Protein AF-A0A4Y2E3M6-F1 (afdb_monomer)

Foldseek 3Di:
DVVVVVVVVVLVVVVVVLVVVVVVPPPDDDDDPPPRPPDPVSVVVVCVVVVVVVLVPDDPVVSVVVVVVCQVVVQVVVCVVVVPPPDHDDDDPDPLVVVLVVVVVVCVVVQVCCVPPNQVSCVVPPDEAEDEDPVPPCPVVSVVVSCVVSVHPRYHYDYD

Nearest PDB structures (foldseek):
  2ayi-assembly1_A  TM=4.200E-01  e=7.536E+00  Thermus thermophilus
  6jtz-assembly1_A  TM=2.695E-01  e=3.245E+00  Homo sapiens
  6kpd-assembly1_C-2  TM=2.561E-01  e=7.063E+00  Arabidopsis thaliana

Organism: Araneus ventricosus (NCBI:txid182803)

Radius of gyration: 24.16 Å; Cα contacts (8 Å, |Δi|>4): 73; chains: 1; bounding box: 69×32×56 Å

Secondary structure (DSSP, 8-state):
-HHHHHHHHHHHHHHHHHHHTTTTTTS--SS-------SHHHHHHHHHHHHHHHHTTS-HHHHHHHHHHHHHHHHHHHHHHHT-TT------SSHHHHHHHHHHHHHHHH-TTHHHHGGGGGTTS--EEEE--TT-TTHHHHHHHHHHHTT-S--EEEE-

Sequence (160 aa):
GKAFTEIKETLLGLIAKSEAEEEEEMIISYTKPDRRIHSEVQKAALLSHTFAAYISTLDKNLVCRIAMQIVSDTSLWLSKIFRFFDSLAYFSKDSKEGLIRVIRMVLHMRYLRYSGTGYEALFTRPPVIYYCDPDAHNVGKYLSYLCSQINDHILNVQFL

InterPro domains:
  IPR050477 Group II Amino Acid Decarboxylases [PTHR42735] (35-147)

Solvent-accessible surface area (backbone atoms only — not comparable to full-atom values): 9826 Å² total; per-residue (Å²): 106,77,69,57,55,51,52,50,53,52,52,50,50,55,52,51,49,61,60,60,52,67,78,69,70,86,77,76,91,82,90,68,82,85,79,73,74,86,40,72,67,52,50,51,49,53,50,50,53,54,48,51,57,54,57,71,74,52,57,67,69,60,53,50,52,51,51,51,50,51,52,51,53,51,26,52,50,49,22,61,76,72,66,39,76,96,57,81,72,81,91,62,95,48,74,66,57,53,52,53,51,52,52,52,51,50,45,51,71,73,30,78,50,29,86,78,57,40,74,66,52,33,71,89,60,59,58,74,45,79,55,74,62,95,77,66,79,55,56,70,60,50,48,54,48,50,34,59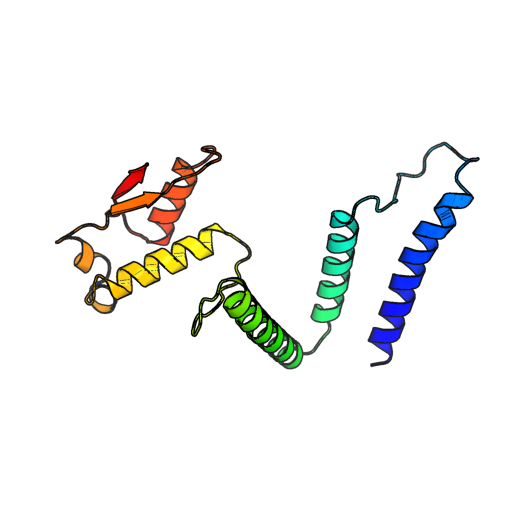,73,64,72,37,96,65,65,48,72,44,81,111

pLDDT: mean 77.6, std 14.51, range [47.25, 95.69]

Structure (mmCIF, N/CA/C/O backbone):
data_AF-A0A4Y2E3M6-F1
#
_entry.id   AF-A0A4Y2E3M6-F1
#
loop_
_atom_site.group_PDB
_atom_site.id
_atom_site.type_symbol
_atom_site.label_atom_id
_atom_site.label_alt_id
_atom_site.label_comp_id
_atom_site.label_asym_id
_atom_site.label_entity_id
_atom_site.label_seq_id
_atom_site.pdbx_PDB_ins_code
_atom_site.Cartn_x
_atom_site.Cartn_y
_atom_site.Cartn_z
_atom_site.occupancy
_atom_site.B_iso_or_equiv
_atom_site.auth_seq_id
_atom_site.auth_comp_id
_atom_site.auth_asym_id
_atom_site.auth_atom_id
_atom_site.pdbx_PDB_model_num
ATOM 1 N N . GLY A 1 1 ? 10.258 -4.936 -30.652 1.00 56.38 1 GLY A N 1
ATOM 2 C CA . GLY A 1 1 ? 10.568 -3.852 -31.610 1.00 56.38 1 GLY A CA 1
ATOM 3 C C . GLY A 1 1 ? 12.071 -3.729 -31.747 1.00 56.38 1 GLY A C 1
ATOM 4 O O . GLY A 1 1 ? 12.747 -4.001 -30.764 1.00 56.38 1 GLY A O 1
ATOM 5 N N . LYS A 1 2 ? 12.584 -3.349 -32.926 1.00 62.19 2 LYS A N 1
ATOM 6 C CA . LYS A 1 2 ? 14.030 -3.344 -33.242 1.00 62.19 2 LYS A CA 1
ATOM 7 C C . LYS A 1 2 ? 14.906 -2.638 -32.186 1.00 62.19 2 LYS A C 1
ATOM 9 O O . LYS A 1 2 ? 15.950 -3.165 -31.831 1.00 62.19 2 LYS A O 1
ATOM 14 N N . ALA A 1 3 ? 14.417 -1.546 -31.594 1.00 62.00 3 ALA A N 1
ATOM 15 C CA . ALA A 1 3 ? 15.115 -0.822 -30.526 1.00 62.00 3 ALA A CA 1
ATOM 16 C C . ALA A 1 3 ? 15.291 -1.632 -29.223 1.00 62.00 3 ALA A C 1
ATOM 18 O O . ALA A 1 3 ? 16.319 -1.534 -28.567 1.00 62.00 3 ALA A O 1
ATOM 19 N N . PHE A 1 4 ? 14.313 -2.464 -28.844 1.00 60.59 4 PHE A N 1
ATOM 20 C CA . PHE A 1 4 ? 14.410 -3.286 -27.630 1.00 60.59 4 PHE A CA 1
ATOM 21 C C . PHE A 1 4 ? 15.442 -4.406 -27.788 1.00 60.59 4 PHE A C 1
ATOM 23 O O . PHE A 1 4 ? 16.193 -4.692 -26.864 1.00 60.59 4 PHE A O 1
ATOM 30 N N . THR A 1 5 ? 15.496 -5.022 -28.971 1.00 68.56 5 THR A N 1
ATOM 31 C CA . THR A 1 5 ? 16.521 -6.021 -29.296 1.00 68.56 5 THR A CA 1
ATOM 32 C C . THR A 1 5 ? 17.911 -5.399 -29.298 1.00 68.56 5 THR A C 1
ATOM 34 O O . THR A 1 5 ? 18.818 -5.969 -28.718 1.00 68.56 5 THR A O 1
ATOM 37 N N . GLU A 1 6 ? 18.068 -4.197 -29.843 1.00 70.38 6 GLU A N 1
ATOM 38 C CA . GLU A 1 6 ? 19.355 -3.498 -29.894 1.00 70.38 6 GLU A CA 1
ATOM 39 C C . GLU A 1 6 ? 19.856 -3.100 -28.495 1.00 70.38 6 GLU A C 1
ATOM 41 O O . GLU A 1 6 ? 21.011 -3.342 -28.153 1.00 70.38 6 GLU A O 1
ATOM 46 N N . ILE A 1 7 ? 18.967 -2.601 -27.630 1.00 73.50 7 ILE A N 1
ATOM 47 C CA . ILE A 1 7 ? 19.289 -2.314 -26.223 1.00 73.50 7 ILE A CA 1
ATOM 48 C C . ILE A 1 7 ? 19.637 -3.602 -25.466 1.00 73.50 7 ILE A C 1
ATOM 50 O O . ILE A 1 7 ? 20.608 -3.620 -24.712 1.00 73.50 7 ILE A O 1
ATOM 54 N N . LYS A 1 8 ? 18.878 -4.685 -25.677 1.00 72.12 8 LYS A N 1
ATOM 55 C CA . LYS A 1 8 ? 19.144 -5.993 -25.064 1.00 72.12 8 LYS A CA 1
ATOM 56 C C . LYS A 1 8 ? 20.522 -6.525 -25.463 1.00 72.12 8 LYS A C 1
ATOM 58 O O . LYS A 1 8 ? 21.275 -6.918 -24.581 1.00 72.12 8 LYS A O 1
ATOM 63 N N . GLU A 1 9 ? 20.857 -6.510 -26.751 1.00 74.56 9 GLU A N 1
ATOM 64 C CA . GLU A 1 9 ? 22.165 -6.958 -27.252 1.00 74.56 9 GLU A CA 1
ATOM 65 C C . GLU A 1 9 ? 23.303 -6.075 -26.725 1.00 74.56 9 GLU A C 1
ATOM 67 O O . GLU A 1 9 ? 24.346 -6.581 -26.324 1.00 74.56 9 GLU A O 1
ATOM 72 N N . THR A 1 10 ? 23.087 -4.760 -26.626 1.00 75.31 10 THR A N 1
ATOM 73 C CA . THR A 1 10 ? 24.087 -3.840 -26.061 1.00 75.31 10 THR A CA 1
ATOM 74 C C . THR A 1 10 ? 24.313 -4.104 -24.568 1.00 75.31 10 THR A C 1
ATOM 76 O O . THR A 1 10 ? 25.452 -4.122 -24.109 1.00 75.31 10 THR A O 1
ATOM 79 N N . LEU A 1 11 ? 23.246 -4.348 -23.799 1.00 69.12 11 LEU A N 1
ATOM 80 C CA . LEU A 1 11 ? 23.333 -4.660 -22.369 1.00 69.12 11 LEU A CA 1
ATOM 81 C C . LEU A 1 11 ? 23.965 -6.029 -22.116 1.00 69.12 11 LEU A C 1
ATOM 83 O O . LEU A 1 11 ? 24.837 -6.136 -21.259 1.00 69.12 11 LEU A O 1
ATOM 87 N N . LEU A 1 12 ? 23.575 -7.055 -22.875 1.00 72.75 12 LEU A N 1
ATOM 88 C CA . LEU A 1 12 ? 24.199 -8.376 -22.799 1.00 72.75 12 LEU A CA 1
ATOM 89 C C . LEU A 1 12 ? 25.671 -8.318 -23.212 1.00 72.75 12 LEU A C 1
ATOM 91 O O . LEU A 1 12 ? 26.499 -8.940 -22.559 1.00 72.75 12 LEU A O 1
ATOM 95 N N . GLY A 1 13 ? 26.015 -7.512 -24.219 1.00 71.44 13 GLY A N 1
ATOM 96 C CA . GLY A 1 13 ? 27.398 -7.272 -24.621 1.00 71.44 13 GLY A CA 1
ATOM 97 C C . GLY A 1 13 ? 28.229 -6.576 -23.541 1.00 71.44 13 GLY A C 1
ATOM 98 O O . GLY A 1 13 ? 29.397 -6.908 -23.375 1.00 71.44 13 GLY A O 1
ATOM 99 N N . LEU A 1 14 ? 27.642 -5.652 -22.774 1.00 67.31 14 LEU A N 1
ATOM 100 C CA . LEU A 1 14 ? 28.310 -5.013 -21.633 1.00 67.31 14 LEU A CA 1
ATOM 101 C C . LEU A 1 14 ? 28.496 -5.976 -20.451 1.00 67.31 14 LEU A C 1
ATOM 103 O O . LEU A 1 14 ? 29.543 -5.943 -19.810 1.00 67.31 14 LEU A O 1
ATOM 107 N N . ILE A 1 15 ? 27.515 -6.844 -20.188 1.00 67.06 15 ILE A N 1
ATOM 108 C CA . ILE A 1 15 ? 27.601 -7.875 -19.142 1.00 67.06 15 ILE A CA 1
ATOM 109 C C . ILE A 1 15 ? 28.651 -8.930 -19.525 1.00 67.06 15 ILE A C 1
ATOM 111 O O . ILE A 1 15 ? 29.540 -9.218 -18.733 1.00 67.06 15 ILE A O 1
ATOM 115 N N . ALA A 1 16 ? 28.636 -9.425 -20.763 1.00 63.84 16 ALA A N 1
ATOM 116 C CA . ALA A 1 16 ? 29.610 -10.406 -21.246 1.00 63.84 16 ALA A CA 1
ATOM 117 C C . ALA A 1 16 ? 31.039 -9.839 -21.313 1.00 63.84 16 ALA A C 1
ATOM 119 O O . ALA A 1 16 ? 31.998 -10.544 -21.015 1.00 63.84 16 ALA A O 1
ATOM 120 N N . LYS A 1 17 ? 31.204 -8.549 -21.650 1.00 60.50 17 LYS A N 1
ATOM 121 C CA . LYS A 1 17 ? 32.513 -7.882 -21.550 1.00 60.50 17 LYS A CA 1
ATOM 122 C C . LYS A 1 17 ? 33.034 -7.842 -20.119 1.00 60.50 17 LYS A C 1
ATOM 124 O O . LYS A 1 17 ? 34.230 -7.993 -19.929 1.00 60.50 17 LYS A O 1
ATOM 129 N N . SER A 1 18 ? 32.150 -7.670 -19.135 1.00 59.06 18 SER A N 1
ATOM 130 C CA . SER A 1 18 ? 32.566 -7.686 -17.731 1.00 59.06 18 SER A CA 1
ATOM 131 C C . SER A 1 18 ? 33.048 -9.060 -17.263 1.00 59.06 18 SER A C 1
ATOM 133 O O . SER A 1 18 ? 33.935 -9.109 -16.425 1.00 59.06 18 SER A O 1
ATOM 135 N N . GLU A 1 19 ? 32.525 -10.146 -17.842 1.00 54.84 19 GLU A N 1
ATOM 136 C CA . GLU A 1 19 ? 32.944 -11.526 -17.548 1.00 54.84 19 GLU A CA 1
ATOM 137 C C . GLU A 1 19 ? 34.242 -11.902 -18.291 1.00 54.84 19 GLU A C 1
ATOM 139 O O . GLU A 1 19 ? 35.098 -12.578 -17.739 1.00 54.84 19 GLU A O 1
ATOM 144 N N . ALA A 1 20 ? 34.441 -11.423 -19.526 1.00 54.06 20 ALA A N 1
ATOM 145 C CA . ALA A 1 20 ? 35.666 -11.676 -20.297 1.00 54.06 20 ALA A CA 1
ATOM 146 C C . ALA A 1 20 ? 36.880 -10.850 -19.817 1.00 54.06 20 ALA A C 1
ATOM 148 O O . ALA A 1 20 ? 38.020 -11.289 -19.951 1.00 54.06 20 ALA A O 1
ATOM 149 N N . GLU A 1 21 ? 36.652 -9.668 -19.233 1.00 53.03 21 GLU A N 1
ATOM 150 C CA . GLU A 1 21 ? 37.700 -8.849 -18.602 1.00 53.03 21 GLU A CA 1
ATOM 151 C C . GLU A 1 21 ? 38.250 -9.492 -17.297 1.00 53.03 21 GLU A C 1
ATOM 153 O O . GLU A 1 21 ? 39.292 -9.060 -16.802 1.00 53.03 21 GLU A O 1
ATOM 158 N N . GLU A 1 22 ? 37.621 -10.558 -16.769 1.00 51.56 22 GLU A N 1
ATOM 159 C CA . GLU A 1 22 ? 38.110 -11.328 -15.608 1.00 51.56 22 GLU A CA 1
ATOM 160 C C . GLU A 1 22 ? 39.380 -12.152 -15.909 1.00 51.56 22 GLU A C 1
ATOM 162 O O . GLU A 1 22 ? 40.176 -12.386 -14.996 1.00 51.56 22 GLU A O 1
ATOM 167 N N . GLU A 1 23 ? 39.616 -12.561 -17.165 1.00 50.50 23 GLU A N 1
ATOM 168 C CA . GLU A 1 23 ? 40.779 -13.390 -17.538 1.00 50.50 23 GLU A CA 1
ATOM 169 C C . GLU A 1 23 ? 42.046 -12.571 -17.877 1.00 50.50 23 GLU A C 1
ATOM 171 O O . GLU A 1 23 ? 43.157 -13.089 -17.751 1.00 50.50 23 GLU A O 1
ATOM 176 N N . GLU A 1 24 ? 41.924 -11.285 -18.241 1.00 50.66 24 GLU A N 1
ATOM 177 C CA . GLU A 1 24 ? 43.065 -10.443 -18.668 1.00 50.66 24 GLU A CA 1
ATOM 178 C C . GLU A 1 24 ? 43.615 -9.482 -17.584 1.00 50.66 24 GLU A C 1
ATOM 180 O O . GLU A 1 24 ? 44.746 -8.999 -17.702 1.00 50.66 24 GLU A O 1
ATOM 185 N N . GLU A 1 25 ? 42.900 -9.222 -16.481 1.00 48.47 25 GLU A N 1
ATOM 186 C CA . GLU A 1 25 ? 43.296 -8.226 -15.459 1.00 48.47 25 GLU A CA 1
ATOM 187 C C . GLU A 1 25 ? 44.276 -8.738 -14.367 1.00 48.47 25 GLU A C 1
ATOM 189 O O . GLU A 1 25 ? 44.255 -8.258 -13.231 1.00 48.47 25 GLU A O 1
ATOM 194 N N . MET A 1 26 ? 45.203 -9.657 -14.685 1.00 47.66 26 MET A N 1
ATOM 195 C CA . MET A 1 26 ? 46.312 -10.015 -13.769 1.00 47.66 26 MET A CA 1
ATOM 196 C C . MET A 1 26 ? 47.544 -9.085 -13.894 1.00 47.66 26 MET A C 1
ATOM 198 O O . MET A 1 26 ? 48.465 -9.192 -13.087 1.00 47.66 26 MET A O 1
ATOM 202 N N . ILE A 1 27 ? 47.606 -8.165 -14.874 1.00 51.41 27 ILE A N 1
ATOM 203 C CA . ILE A 1 27 ? 48.879 -7.486 -15.224 1.00 51.41 27 ILE A CA 1
ATOM 204 C C . ILE A 1 27 ? 48.915 -5.957 -15.020 1.00 51.41 27 ILE A C 1
ATOM 206 O O . ILE A 1 27 ? 50.010 -5.407 -14.938 1.00 51.41 27 ILE A O 1
ATOM 210 N N . ILE A 1 28 ? 47.804 -5.227 -14.863 1.00 48.09 28 ILE A N 1
ATOM 211 C CA . ILE A 1 28 ? 47.882 -3.750 -14.771 1.00 48.09 28 ILE A CA 1
ATOM 212 C C . ILE A 1 28 ? 47.075 -3.218 -13.588 1.00 48.09 28 ILE A C 1
ATOM 214 O O . ILE A 1 28 ? 45.965 -2.706 -13.715 1.00 48.09 28 ILE A O 1
ATOM 218 N N . SER A 1 29 ? 47.680 -3.324 -12.405 1.00 54.50 29 SER A N 1
ATOM 219 C CA . SER A 1 29 ? 47.315 -2.502 -11.260 1.00 54.50 29 SER A CA 1
ATOM 220 C C . SER A 1 29 ? 47.828 -1.076 -11.488 1.00 54.50 29 SER A C 1
ATOM 222 O O . SER A 1 29 ? 48.956 -0.882 -11.921 1.00 54.50 29 SER A O 1
ATOM 224 N N . TYR A 1 30 ? 46.949 -0.104 -11.242 1.00 48.47 30 TYR A N 1
ATOM 225 C CA . TYR A 1 30 ? 47.157 1.304 -10.866 1.00 48.47 30 TYR A CA 1
ATOM 226 C C . TYR A 1 30 ? 46.205 2.248 -11.631 1.00 48.47 30 TYR A C 1
ATOM 228 O O . TYR A 1 30 ? 46.333 2.530 -12.818 1.00 48.47 30 TYR A O 1
ATOM 236 N N . THR A 1 31 ? 45.229 2.747 -10.863 1.00 52.06 31 THR A N 1
ATOM 237 C CA . THR A 1 31 ? 44.358 3.910 -11.116 1.00 52.06 31 THR A CA 1
ATOM 238 C C . THR A 1 31 ? 43.347 3.840 -12.264 1.00 52.06 31 THR A C 1
ATOM 240 O O . THR A 1 31 ? 43.207 4.781 -13.040 1.00 52.06 31 THR A O 1
ATOM 243 N N . LYS A 1 32 ? 42.521 2.795 -12.302 1.00 48.66 32 LYS A N 1
ATOM 244 C CA . LYS A 1 32 ? 41.161 2.909 -12.850 1.00 48.66 32 LYS A CA 1
ATOM 245 C C . LYS A 1 32 ? 40.201 2.680 -11.679 1.00 48.66 32 LYS A C 1
ATOM 247 O O . LYS A 1 32 ? 40.402 1.701 -10.963 1.00 48.66 32 LYS A O 1
ATOM 252 N N . PRO A 1 33 ? 39.233 3.577 -11.399 1.00 48.84 33 PRO A N 1
ATOM 253 C CA . PRO A 1 33 ? 38.235 3.282 -10.381 1.00 48.84 33 PRO A CA 1
ATOM 254 C C . PRO A 1 33 ? 37.553 1.983 -10.793 1.00 48.84 33 PRO A C 1
ATOM 256 O O . PRO A 1 33 ? 37.121 1.866 -11.942 1.00 48.84 33 PRO A O 1
ATOM 259 N N . ASP A 1 34 ? 37.542 1.014 -9.883 1.00 53.78 34 ASP A N 1
ATOM 260 C CA . ASP A 1 34 ? 36.941 -0.290 -10.107 1.00 53.78 34 ASP A CA 1
ATOM 261 C C . ASP A 1 34 ? 35.466 -0.087 -10.496 1.00 53.78 34 ASP A C 1
ATOM 263 O O . ASP A 1 34 ? 34.639 0.319 -9.680 1.00 53.78 34 ASP A O 1
ATOM 267 N N . ARG A 1 35 ? 35.160 -0.252 -11.789 1.00 57.50 35 ARG A N 1
ATOM 268 C CA . ARG A 1 35 ? 33.796 -0.157 -12.333 1.00 57.50 35 ARG A CA 1
ATOM 269 C C . ARG A 1 35 ? 33.092 -1.512 -12.303 1.00 57.50 35 ARG A C 1
ATOM 271 O O . ARG A 1 35 ? 31.993 -1.621 -12.844 1.00 57.50 35 ARG A O 1
ATOM 278 N N . ARG A 1 36 ? 33.725 -2.542 -11.735 1.00 58.12 36 ARG A N 1
ATOM 279 C CA . ARG A 1 36 ? 33.190 -3.898 -11.719 1.00 58.12 36 ARG A CA 1
ATOM 280 C C . ARG A 1 36 ? 31.907 -3.926 -10.888 1.00 58.12 36 ARG A C 1
ATOM 282 O O . ARG A 1 36 ? 31.849 -3.484 -9.738 1.00 58.12 36 ARG A O 1
ATOM 289 N N . ILE A 1 37 ? 30.854 -4.443 -11.509 1.00 62.62 37 ILE A N 1
ATOM 290 C CA . ILE A 1 37 ? 29.553 -4.647 -10.882 1.00 62.62 37 ILE A CA 1
ATOM 291 C C . ILE A 1 37 ? 29.597 -6.008 -10.189 1.00 62.62 37 ILE A C 1
ATOM 293 O O . ILE A 1 37 ? 29.141 -7.015 -10.722 1.00 62.62 37 ILE A O 1
ATOM 297 N N . HIS A 1 38 ? 30.191 -6.039 -9.001 1.00 67.19 38 HIS A N 1
ATOM 298 C CA . HIS A 1 38 ? 30.468 -7.287 -8.279 1.00 67.19 38 HIS A CA 1
ATOM 299 C C . HIS A 1 38 ? 29.232 -7.920 -7.632 1.00 67.19 38 HIS A C 1
ATOM 301 O O . HIS A 1 38 ? 29.247 -9.089 -7.261 1.00 67.19 38 HIS A O 1
ATOM 307 N N . SER A 1 39 ? 28.158 -7.148 -7.444 1.00 83.25 39 SER A N 1
ATOM 308 C CA . SER A 1 39 ? 26.977 -7.586 -6.696 1.00 83.25 39 SER A CA 1
ATOM 309 C C . SER A 1 39 ? 25.737 -7.663 -7.577 1.00 83.25 39 SER A C 1
ATOM 311 O O . SER A 1 39 ? 25.432 -6.731 -8.323 1.00 83.25 39 SER A O 1
ATOM 313 N N . GLU A 1 40 ? 24.943 -8.718 -7.388 1.00 82.75 40 GLU A N 1
ATOM 314 C CA . GLU A 1 40 ? 23.609 -8.866 -7.984 1.00 82.75 40 GLU A CA 1
ATOM 315 C C . GLU A 1 40 ? 22.693 -7.666 -7.684 1.00 82.75 40 GLU A C 1
ATOM 317 O O . GLU A 1 40 ? 21.886 -7.270 -8.523 1.00 82.75 40 GLU A O 1
ATOM 322 N N . VAL A 1 41 ? 22.875 -7.004 -6.535 1.00 85.12 41 VAL A N 1
ATOM 323 C CA . VAL A 1 41 ? 22.142 -5.776 -6.183 1.00 85.12 41 VAL A CA 1
ATOM 324 C C . VAL A 1 41 ? 22.518 -4.620 -7.110 1.00 85.12 41 VAL A C 1
ATOM 326 O O . VAL A 1 41 ? 21.652 -3.862 -7.546 1.00 85.12 41 VAL A O 1
ATOM 329 N N . GLN A 1 42 ? 23.802 -4.486 -7.445 1.00 80.94 42 GLN A N 1
ATOM 330 C CA . GLN A 1 42 ? 24.279 -3.435 -8.343 1.00 80.94 42 GLN A CA 1
ATOM 331 C C . GLN A 1 42 ? 23.846 -3.710 -9.790 1.00 80.94 42 GLN A C 1
ATOM 333 O O . GLN A 1 42 ? 23.418 -2.784 -10.482 1.00 80.94 42 GLN A O 1
ATOM 338 N N . LYS A 1 43 ? 23.867 -4.980 -10.226 1.00 83.44 43 LYS A N 1
ATOM 339 C CA . LYS A 1 43 ? 23.329 -5.398 -11.533 1.00 83.44 43 LYS A CA 1
ATOM 340 C C . LYS A 1 43 ? 21.836 -5.079 -11.635 1.00 83.44 43 LYS A C 1
ATOM 342 O O . LYS A 1 43 ? 21.405 -4.439 -12.595 1.00 83.44 43 LYS A O 1
ATOM 347 N N . ALA A 1 44 ? 21.053 -5.442 -10.617 1.00 83.75 44 ALA A N 1
ATOM 348 C CA . ALA A 1 44 ? 19.623 -5.146 -10.556 1.00 83.75 44 ALA A CA 1
ATOM 349 C C . ALA A 1 44 ? 19.338 -3.635 -10.552 1.00 83.75 44 ALA A C 1
ATOM 351 O O . ALA A 1 44 ? 18.416 -3.182 -11.232 1.00 83.75 44 ALA A O 1
ATOM 352 N N . ALA A 1 45 ? 20.143 -2.842 -9.839 1.00 85.75 45 ALA A N 1
ATOM 353 C CA . ALA A 1 45 ? 20.020 -1.387 -9.839 1.00 85.75 45 ALA A CA 1
ATOM 354 C C . ALA A 1 45 ? 20.281 -0.794 -11.233 1.00 85.75 45 ALA A C 1
ATOM 356 O O . ALA A 1 45 ? 19.469 -0.007 -11.723 1.00 85.75 45 ALA A O 1
ATOM 357 N N . LEU A 1 46 ? 21.360 -1.207 -11.909 1.00 85.56 46 LEU A N 1
ATOM 358 C CA . LEU A 1 46 ? 21.675 -0.747 -13.265 1.00 85.56 46 LEU A CA 1
ATOM 359 C C . LEU A 1 46 ? 20.554 -1.092 -14.254 1.00 85.56 46 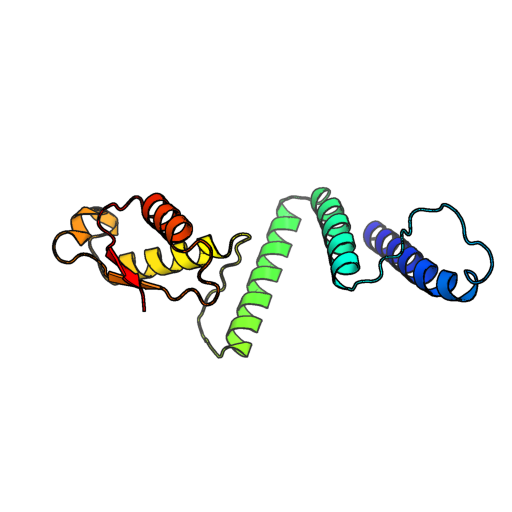LEU A C 1
ATOM 361 O O . LEU A 1 46 ? 20.123 -0.232 -15.028 1.00 85.56 46 LEU A O 1
ATOM 365 N N . LEU A 1 47 ? 20.060 -2.332 -14.204 1.00 88.00 47 LEU A N 1
ATOM 366 C CA . LEU A 1 47 ? 18.942 -2.787 -15.029 1.00 88.00 47 LEU A CA 1
ATOM 367 C C . LEU A 1 47 ? 17.669 -1.991 -14.737 1.00 88.00 47 LEU A C 1
ATOM 369 O O . LEU A 1 47 ? 16.994 -1.561 -15.665 1.00 88.00 47 LEU A O 1
ATOM 373 N N . SER A 1 48 ? 17.364 -1.729 -13.466 1.00 87.94 48 SER A N 1
ATOM 374 C CA . SER A 1 48 ? 16.214 -0.914 -13.067 1.00 87.94 48 SER A CA 1
ATOM 375 C C . SER A 1 48 ? 16.300 0.507 -13.633 1.00 87.94 48 SER A C 1
ATOM 377 O O . SER A 1 48 ? 15.332 1.005 -14.206 1.00 87.94 48 SER A O 1
ATOM 379 N N . HIS A 1 49 ? 17.473 1.144 -13.558 1.00 86.31 49 HIS A N 1
ATOM 380 C CA . HIS A 1 49 ? 17.680 2.491 -14.093 1.00 86.31 49 HIS A CA 1
ATOM 381 C C . HIS A 1 49 ? 17.576 2.550 -15.618 1.00 86.31 49 HIS A C 1
ATOM 383 O O . HIS A 1 49 ? 16.885 3.419 -16.153 1.00 86.31 49 HIS A O 1
ATOM 389 N N . THR A 1 50 ? 18.230 1.627 -16.323 1.00 89.62 50 THR A N 1
ATOM 390 C CA . THR A 1 50 ? 18.159 1.557 -17.792 1.00 89.62 50 THR A CA 1
ATOM 391 C C . THR A 1 50 ? 16.750 1.220 -18.268 1.00 89.62 50 THR A C 1
ATOM 393 O O . THR A 1 50 ? 16.245 1.850 -19.199 1.00 89.62 50 THR A O 1
ATOM 396 N N . PHE A 1 51 ? 16.068 0.304 -17.583 1.00 89.12 51 PHE A N 1
ATOM 397 C CA . PHE A 1 51 ? 14.673 -0.018 -17.849 1.00 89.12 51 PHE A CA 1
ATOM 398 C C . PHE A 1 51 ? 13.752 1.184 -17.612 1.00 89.12 51 PHE A C 1
ATOM 400 O O . PHE A 1 51 ? 12.949 1.514 -18.482 1.00 89.12 51 PHE A O 1
ATOM 407 N N . ALA A 1 52 ? 13.893 1.895 -16.490 1.00 88.38 52 ALA A N 1
ATOM 408 C CA . ALA A 1 52 ? 13.105 3.091 -16.197 1.00 88.38 52 ALA A CA 1
ATOM 409 C C . ALA A 1 52 ? 13.326 4.202 -17.237 1.00 88.38 52 ALA A C 1
ATOM 411 O O . ALA A 1 52 ? 12.361 4.830 -17.681 1.00 88.38 52 ALA A O 1
ATOM 412 N N . ALA A 1 53 ? 14.573 4.415 -17.670 1.00 90.94 53 ALA A N 1
ATOM 413 C CA . ALA A 1 53 ? 14.899 5.361 -18.735 1.00 90.94 53 ALA A CA 1
ATOM 414 C C . ALA A 1 53 ? 14.215 4.973 -20.055 1.00 90.94 53 ALA A C 1
ATOM 416 O O . ALA A 1 53 ? 13.600 5.821 -20.697 1.00 90.94 53 ALA A O 1
ATOM 417 N N . TYR A 1 54 ? 14.241 3.688 -20.421 1.00 89.50 54 TYR A N 1
ATOM 418 C CA . TYR A 1 54 ? 13.555 3.194 -21.613 1.00 89.50 54 TYR A CA 1
ATOM 419 C C . TYR A 1 54 ? 12.033 3.369 -21.526 1.00 89.50 54 TYR A C 1
ATOM 421 O O . TYR A 1 54 ? 11.428 3.944 -22.430 1.00 89.50 54 TYR A O 1
ATOM 429 N N . ILE A 1 55 ? 11.409 2.940 -20.423 1.00 90.06 55 ILE A N 1
ATOM 430 C CA . ILE A 1 55 ? 9.963 3.088 -20.188 1.00 90.06 55 ILE A CA 1
ATOM 431 C C . ILE A 1 55 ? 9.533 4.559 -20.260 1.00 90.06 55 ILE A C 1
ATOM 433 O O . ILE A 1 55 ? 8.461 4.851 -20.782 1.00 90.06 55 ILE A O 1
ATOM 437 N N . SER A 1 56 ? 10.387 5.488 -19.821 1.00 89.94 56 SER A N 1
ATOM 438 C CA . SER A 1 56 ? 10.118 6.933 -19.885 1.00 89.94 56 SER A CA 1
ATOM 439 C C . SER A 1 56 ? 9.991 7.472 -21.316 1.00 89.94 56 SER A C 1
ATOM 441 O O . SER A 1 56 ? 9.430 8.547 -21.508 1.00 89.94 56 SER A O 1
ATOM 443 N N . THR A 1 57 ? 10.482 6.737 -22.321 1.00 92.62 57 THR A N 1
ATOM 444 C CA . THR A 1 57 ? 10.341 7.091 -23.746 1.00 92.62 57 THR A CA 1
ATOM 445 C C . THR A 1 57 ? 9.069 6.535 -24.397 1.00 92.62 57 THR A C 1
ATOM 447 O O . THR A 1 57 ? 8.745 6.910 -25.523 1.00 92.62 57 THR A O 1
ATOM 450 N N . LEU A 1 58 ? 8.346 5.632 -23.723 1.00 90.94 58 LEU A N 1
ATOM 451 C CA . LEU A 1 58 ? 7.148 4.987 -24.263 1.00 90.94 58 LEU A CA 1
ATOM 452 C C . LEU A 1 58 ? 5.888 5.843 -24.080 1.00 90.94 58 LEU A C 1
ATOM 454 O O . LEU A 1 58 ? 5.803 6.701 -23.202 1.00 90.94 58 LEU A O 1
ATOM 458 N N . ASP A 1 59 ? 4.861 5.550 -24.884 1.00 94.88 59 ASP A N 1
ATOM 459 C CA . ASP A 1 59 ? 3.544 6.170 -24.730 1.00 94.88 59 ASP A CA 1
ATOM 460 C C . ASP A 1 59 ? 2.917 5.840 -23.366 1.00 94.88 59 ASP A C 1
ATOM 462 O O . ASP A 1 59 ? 2.894 4.683 -22.931 1.00 94.88 59 ASP A O 1
ATOM 466 N N . LYS A 1 60 ? 2.327 6.849 -22.717 1.00 93.31 60 LYS A N 1
ATOM 467 C CA . LYS A 1 60 ? 1.754 6.726 -21.368 1.00 93.31 60 LYS A CA 1
ATOM 468 C C . LYS A 1 60 ? 0.670 5.650 -21.288 1.00 93.31 60 LYS A C 1
ATOM 470 O O . LYS A 1 60 ? 0.580 4.962 -20.271 1.00 93.31 60 LYS A O 1
ATOM 475 N N . ASN A 1 61 ? -0.126 5.458 -22.344 1.00 94.62 61 ASN A N 1
ATOM 476 C CA . ASN A 1 61 ? -1.169 4.429 -22.343 1.00 94.62 61 ASN A CA 1
ATOM 477 C C . ASN A 1 61 ? -0.566 3.026 -22.399 1.00 94.62 61 ASN A C 1
ATOM 479 O O . ASN A 1 61 ? -1.069 2.114 -21.745 1.00 94.62 61 ASN A O 1
ATOM 483 N N . LEU A 1 62 ? 0.514 2.844 -23.165 1.00 92.94 62 LEU A N 1
ATOM 484 C CA . LEU A 1 62 ? 1.245 1.579 -23.201 1.00 92.94 62 LEU A CA 1
ATOM 485 C C . LEU A 1 62 ? 1.869 1.270 -21.837 1.00 92.94 62 LEU A C 1
ATOM 487 O O . LEU A 1 62 ? 1.701 0.156 -21.345 1.00 92.94 62 LEU A O 1
ATOM 491 N N . VAL A 1 63 ? 2.517 2.255 -21.209 1.00 94.44 63 VAL A N 1
ATOM 492 C CA . VAL A 1 63 ? 3.093 2.106 -19.863 1.00 94.44 63 VAL A CA 1
ATOM 493 C C . VAL A 1 63 ? 2.018 1.725 -18.849 1.00 94.44 63 VAL A C 1
ATOM 495 O O . VAL A 1 63 ? 2.203 0.771 -18.098 1.00 94.44 63 VAL A O 1
ATOM 498 N N . CYS A 1 64 ? 0.868 2.404 -18.870 1.00 94.75 64 CYS A N 1
ATOM 499 C CA . CYS A 1 64 ? -0.257 2.093 -17.992 1.00 94.75 64 CYS A CA 1
ATOM 500 C C . CYS A 1 64 ? -0.752 0.649 -18.182 1.00 94.75 64 CYS A C 1
ATOM 502 O O . CYS A 1 64 ? -0.901 -0.081 -17.204 1.00 94.75 64 CYS A O 1
ATOM 504 N N . ARG A 1 65 ? -0.936 0.190 -19.430 1.00 95.56 65 ARG A N 1
ATOM 505 C CA . ARG A 1 65 ? -1.349 -1.198 -19.712 1.00 95.56 65 ARG A CA 1
ATOM 506 C C . ARG A 1 65 ? -0.349 -2.224 -19.187 1.00 95.56 65 ARG A C 1
ATOM 508 O O . ARG A 1 65 ? -0.759 -3.188 -18.548 1.00 95.56 65 ARG A O 1
ATOM 515 N N . ILE A 1 66 ? 0.943 -2.011 -19.436 1.00 93.19 66 ILE A N 1
ATOM 516 C CA . ILE A 1 66 ? 2.001 -2.909 -18.955 1.00 93.19 66 ILE A CA 1
ATOM 517 C C . ILE A 1 66 ? 2.021 -2.929 -17.422 1.00 93.19 66 ILE A C 1
ATOM 519 O O . ILE A 1 66 ? 2.055 -4.003 -16.830 1.00 93.19 66 ILE A O 1
ATOM 523 N N . ALA A 1 67 ? 1.939 -1.765 -16.772 1.00 92.88 67 ALA A N 1
ATOM 524 C CA . ALA A 1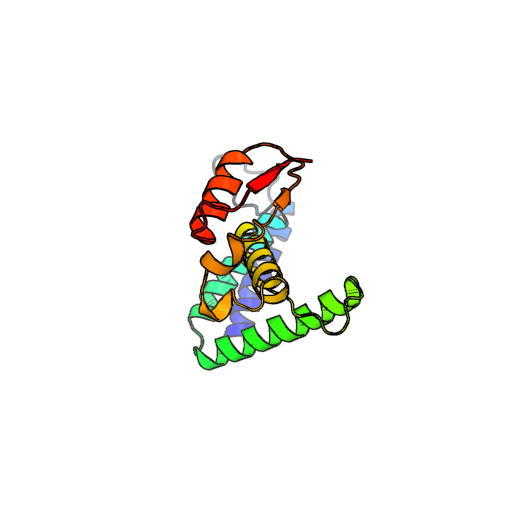 67 ? 1.918 -1.667 -15.316 1.00 92.88 67 ALA A CA 1
ATOM 525 C C . ALA A 1 67 ? 0.710 -2.397 -14.705 1.00 92.88 67 ALA A C 1
ATOM 527 O O . ALA A 1 67 ? 0.880 -3.160 -13.758 1.00 92.88 67 ALA A O 1
ATOM 528 N N . MET A 1 68 ? -0.493 -2.225 -15.267 1.00 94.56 68 MET A N 1
ATOM 529 C CA . MET A 1 68 ? -1.695 -2.935 -14.810 1.00 94.56 68 MET A CA 1
ATOM 530 C C . MET A 1 68 ? -1.568 -4.453 -14.974 1.00 94.56 68 MET A C 1
ATOM 532 O O . MET A 1 68 ? -1.948 -5.189 -14.066 1.00 94.56 68 MET A O 1
ATOM 536 N N . GLN A 1 69 ? -0.996 -4.921 -16.088 1.00 95.56 69 GLN A N 1
ATOM 537 C CA . GLN A 1 69 ? -0.753 -6.348 -16.308 1.00 95.56 69 GLN A CA 1
ATOM 538 C C . GLN A 1 69 ? 0.225 -6.912 -15.270 1.00 95.56 69 GLN A C 1
ATOM 540 O O . GLN A 1 69 ? -0.075 -7.918 -14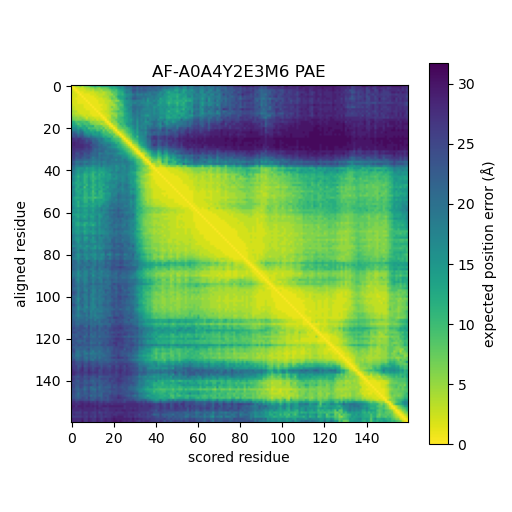.634 1.00 95.56 69 GLN A O 1
ATOM 545 N N . ILE A 1 70 ? 1.350 -6.225 -15.039 1.00 94.44 70 ILE A N 1
ATOM 546 C CA . ILE A 1 70 ? 2.337 -6.618 -14.024 1.00 94.44 70 ILE A CA 1
ATOM 547 C C . ILE A 1 70 ? 1.681 -6.687 -12.642 1.00 94.44 70 ILE A C 1
ATOM 549 O O . ILE A 1 70 ? 1.860 -7.673 -11.931 1.00 94.44 70 ILE A O 1
ATOM 553 N N . VAL A 1 71 ? 0.901 -5.674 -12.257 1.00 94.56 71 VAL A N 1
ATOM 554 C CA . VAL A 1 71 ? 0.193 -5.650 -10.967 1.00 94.56 71 VAL A CA 1
ATOM 555 C C . VAL A 1 71 ? -0.796 -6.813 -10.853 1.00 94.56 71 VAL A C 1
ATOM 557 O O . VAL A 1 71 ? -0.833 -7.473 -9.819 1.00 94.56 71 VAL A O 1
ATOM 560 N N . SER A 1 72 ? -1.560 -7.103 -11.908 1.00 94.62 72 SER A N 1
ATOM 561 C CA . SER A 1 72 ? -2.517 -8.216 -11.929 1.00 94.62 72 SER A CA 1
ATOM 562 C C . SER A 1 72 ? -1.823 -9.570 -11.755 1.00 94.62 72 SER A C 1
ATOM 564 O O . SER A 1 72 ? -2.187 -10.348 -10.870 1.00 94.62 72 SER A O 1
ATOM 566 N N . ASP A 1 73 ? -0.791 -9.838 -12.557 1.00 95.12 73 ASP A N 1
ATOM 567 C CA . ASP A 1 73 ? -0.079 -11.120 -12.537 1.00 95.12 73 ASP A CA 1
ATOM 568 C C . ASP A 1 73 ? 0.652 -11.333 -11.211 1.00 95.12 73 ASP A C 1
ATOM 570 O O . ASP A 1 73 ? 0.549 -12.397 -10.595 1.00 95.12 73 ASP A O 1
ATOM 574 N N . THR A 1 74 ? 1.332 -10.298 -10.715 1.00 95.38 74 THR A N 1
ATOM 575 C CA . THR A 1 74 ? 2.034 -10.368 -9.427 1.00 95.38 74 THR A CA 1
ATOM 576 C C . THR A 1 74 ? 1.070 -10.496 -8.251 1.00 95.38 74 THR A C 1
ATOM 578 O O . THR A 1 74 ? 1.344 -11.276 -7.341 1.00 95.38 74 THR A O 1
ATOM 581 N N . SER A 1 75 ? -0.087 -9.822 -8.274 1.00 94.38 75 SER A N 1
ATOM 582 C CA . SER A 1 75 ? -1.132 -10.004 -7.257 1.00 94.38 75 SER A CA 1
ATOM 583 C C . SER A 1 75 ? -1.641 -11.447 -7.235 1.00 94.38 75 SER A C 1
ATOM 585 O O . SER A 1 75 ? -1.782 -12.035 -6.162 1.00 94.38 75 SER A O 1
ATOM 587 N N . LEU A 1 76 ? -1.857 -12.057 -8.406 1.00 93.50 76 LEU A N 1
ATOM 588 C CA . LEU A 1 76 ? -2.271 -13.457 -8.509 1.00 93.50 76 LEU A CA 1
ATOM 589 C C . LEU A 1 76 ? -1.193 -14.413 -7.981 1.00 93.50 76 LEU A C 1
ATOM 591 O O . LEU A 1 76 ? -1.505 -15.377 -7.279 1.00 93.50 76 LEU A O 1
ATOM 595 N N . TRP A 1 77 ? 0.075 -14.173 -8.314 1.00 94.50 77 TRP A N 1
ATOM 596 C CA . TRP A 1 77 ? 1.181 -14.993 -7.820 1.00 94.50 77 TRP A CA 1
ATOM 597 C C . TRP A 1 77 ? 1.334 -14.886 -6.303 1.00 94.50 77 TRP A C 1
ATOM 599 O O . TRP A 1 77 ? 1.432 -15.915 -5.637 1.00 94.50 77 TRP A O 1
ATOM 609 N N . LEU A 1 78 ? 1.271 -13.675 -5.741 1.00 94.62 78 LEU A N 1
ATOM 610 C CA . LEU A 1 78 ? 1.311 -13.456 -4.293 1.00 94.62 78 LEU A CA 1
ATOM 611 C C . LEU A 1 78 ? 0.139 -14.147 -3.588 1.00 94.62 78 LEU A C 1
ATOM 613 O O . LEU A 1 78 ? 0.353 -14.858 -2.608 1.00 94.62 78 LEU A O 1
ATOM 617 N N . SER A 1 79 ? -1.078 -14.011 -4.123 1.00 93.62 79 SER A N 1
ATOM 618 C CA . SER A 1 79 ? -2.268 -14.704 -3.617 1.00 93.62 79 SER A CA 1
ATOM 619 C C . SER A 1 79 ? -2.047 -16.218 -3.527 1.00 93.62 79 SER A C 1
ATOM 621 O O . SER A 1 79 ? -2.355 -16.825 -2.502 1.00 93.62 79 SER A O 1
ATOM 623 N N . LYS A 1 80 ? -1.442 -16.828 -4.554 1.00 93.31 80 LYS A N 1
ATOM 624 C CA . LYS A 1 80 ? -1.138 -18.267 -4.573 1.00 93.31 80 LYS A CA 1
ATOM 625 C C . LYS A 1 80 ? -0.049 -18.659 -3.575 1.00 93.31 80 LYS A C 1
ATOM 627 O O . LYS A 1 80 ? -0.224 -19.647 -2.868 1.00 93.31 80 LYS A O 1
ATOM 632 N N . ILE A 1 81 ? 1.043 -17.896 -3.503 1.00 95.69 81 ILE A N 1
ATOM 633 C CA . ILE A 1 81 ? 2.175 -18.168 -2.599 1.00 95.69 81 ILE A CA 1
ATOM 634 C C . ILE A 1 81 ? 1.717 -18.129 -1.137 1.00 95.69 81 ILE A C 1
ATOM 636 O O . ILE A 1 81 ? 2.011 -19.045 -0.373 1.00 95.69 81 ILE A O 1
ATOM 640 N N . PHE A 1 82 ? 0.952 -17.102 -0.762 1.00 94.81 82 PHE A N 1
ATOM 641 C CA . PHE A 1 82 ? 0.471 -16.916 0.610 1.00 94.81 82 PHE A CA 1
ATOM 642 C C . PHE A 1 82 ? -0.880 -17.583 0.893 1.00 94.81 82 PHE A C 1
ATOM 644 O O . PHE A 1 82 ? -1.353 -17.552 2.026 1.00 94.81 82 PHE A O 1
ATOM 651 N N . ARG A 1 83 ? -1.495 -18.217 -0.114 1.00 94.19 83 ARG A N 1
ATOM 652 C CA . ARG A 1 83 ? -2.815 -18.872 -0.032 1.00 94.19 83 ARG A CA 1
ATOM 653 C C . ARG A 1 83 ? -3.936 -17.910 0.398 1.00 94.19 83 ARG A C 1
ATOM 655 O O . ARG A 1 83 ? -4.913 -18.324 1.017 1.00 94.19 83 ARG A O 1
ATOM 662 N N . PHE A 1 84 ? -3.806 -16.633 0.039 1.00 92.06 84 PHE A N 1
ATOM 663 C CA . PHE A 1 84 ? -4.819 -15.597 0.243 1.00 92.06 84 PHE A CA 1
ATOM 664 C C . PHE A 1 84 ? -5.659 -15.435 -1.021 1.00 92.06 84 PHE A C 1
ATOM 666 O O . PHE A 1 84 ? -5.413 -14.550 -1.847 1.00 92.06 84 PHE A O 1
ATOM 673 N N . PHE A 1 85 ? -6.632 -16.323 -1.194 1.00 87.81 85 PHE A N 1
ATOM 674 C CA . PHE A 1 85 ? -7.599 -16.242 -2.288 1.00 87.81 85 PHE A CA 1
ATOM 675 C C . PHE A 1 85 ? -8.456 -14.972 -2.151 1.00 87.81 85 PHE A C 1
ATOM 677 O O . PHE A 1 85 ? -8.694 -14.508 -1.038 1.00 87.81 85 PHE A O 1
ATOM 684 N N . ASP A 1 86 ? -8.842 -14.376 -3.282 1.00 84.56 86 ASP A N 1
ATOM 685 C CA . ASP A 1 86 ? -9.616 -13.122 -3.358 1.00 84.56 86 ASP A CA 1
ATOM 686 C C . ASP A 1 86 ? -8.965 -11.899 -2.680 1.00 84.56 86 ASP A C 1
ATOM 688 O O . ASP A 1 86 ? -9.635 -10.941 -2.291 1.00 84.56 86 ASP A O 1
ATOM 692 N N . SER A 1 87 ? -7.634 -11.904 -2.554 1.00 85.69 87 SER A N 1
ATOM 693 C CA . SER A 1 87 ? -6.865 -10.770 -2.036 1.00 85.69 87 SER A CA 1
ATOM 694 C C . SER A 1 87 ? -6.374 -9.836 -3.146 1.00 85.69 87 SER A C 1
ATOM 696 O O . SER A 1 87 ? -6.131 -10.244 -4.283 1.00 85.69 87 SER A O 1
ATOM 698 N N . LEU A 1 88 ? -6.200 -8.559 -2.796 1.00 84.06 88 LEU A N 1
ATOM 699 C CA . LEU A 1 88 ? -5.567 -7.556 -3.650 1.00 84.06 88 LEU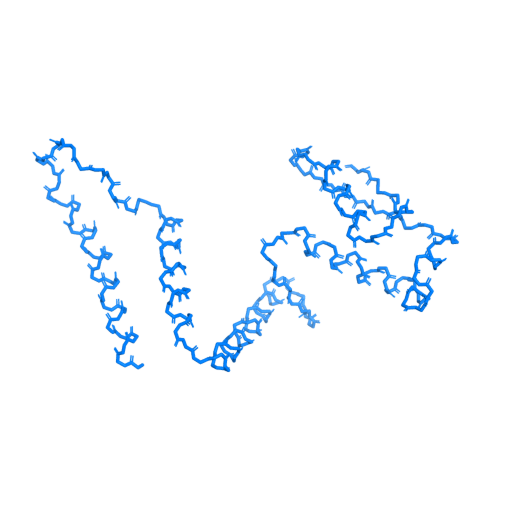 A CA 1
ATOM 700 C C . LEU A 1 88 ? -4.193 -7.201 -3.086 1.00 84.06 88 LEU A C 1
ATOM 702 O O . LEU A 1 88 ? -4.069 -6.878 -1.903 1.00 84.06 88 LEU A O 1
ATOM 706 N N . ALA A 1 89 ? -3.172 -7.207 -3.940 1.00 89.69 89 ALA A N 1
ATOM 707 C CA . ALA A 1 89 ? -1.854 -6.700 -3.588 1.00 89.69 89 ALA A CA 1
ATOM 708 C C . ALA A 1 89 ? -1.792 -5.173 -3.743 1.00 89.69 89 ALA A C 1
ATOM 710 O O . ALA A 1 89 ? -2.305 -4.599 -4.705 1.00 89.69 89 ALA A O 1
ATOM 711 N N . TYR A 1 90 ? -1.126 -4.511 -2.798 1.00 88.12 90 TYR A N 1
ATOM 712 C CA . TYR A 1 90 ? -0.810 -3.088 -2.875 1.00 88.12 90 TYR A CA 1
ATOM 713 C C . TYR A 1 90 ? 0.704 -2.902 -2.834 1.00 88.12 90 TYR A C 1
ATOM 715 O O . TYR A 1 90 ? 1.358 -3.313 -1.877 1.00 88.12 90 TYR A O 1
ATOM 723 N N . PHE A 1 91 ? 1.248 -2.269 -3.871 1.00 88.56 91 PHE A N 1
ATOM 724 C CA . PHE A 1 91 ? 2.678 -2.023 -4.014 1.00 88.56 91 PHE A CA 1
ATOM 725 C C . PHE A 1 91 ? 2.974 -0.561 -3.685 1.00 88.56 91 PHE A C 1
ATOM 727 O O . PHE A 1 91 ? 2.478 0.346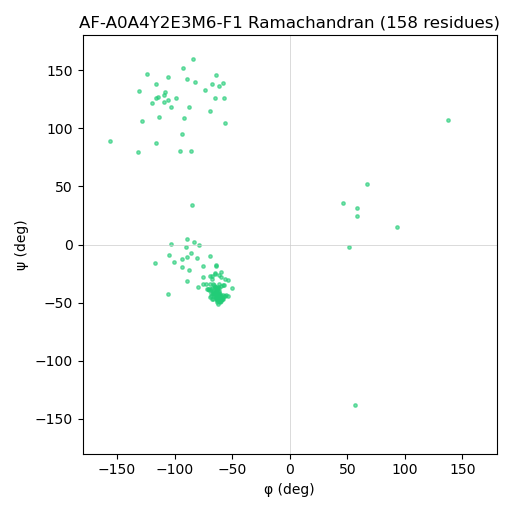 -4.351 1.00 88.56 91 PHE A O 1
ATOM 734 N N . SER A 1 92 ? 3.789 -0.337 -2.658 1.00 87.56 92 SER A N 1
ATOM 735 C CA . SER A 1 92 ? 4.246 0.991 -2.250 1.00 87.56 92 SER A CA 1
ATOM 736 C C . SER A 1 92 ? 5.766 1.037 -2.220 1.00 87.56 92 SER A C 1
ATOM 738 O O . SER A 1 92 ? 6.417 0.051 -1.881 1.00 87.56 92 SER A O 1
ATOM 740 N N . LYS A 1 93 ? 6.325 2.207 -2.541 1.00 84.00 93 LYS A N 1
ATOM 741 C CA . LYS A 1 93 ? 7.757 2.479 -2.386 1.00 84.00 93 LYS A CA 1
ATOM 742 C C . LYS A 1 93 ? 8.163 2.557 -0.912 1.00 84.00 93 LYS A C 1
ATOM 744 O O . LYS A 1 93 ? 9.277 2.183 -0.568 1.00 84.00 93 LYS A O 1
ATOM 749 N N . ASP A 1 94 ? 7.269 3.062 -0.067 1.00 83.56 94 ASP A N 1
ATOM 750 C CA . ASP A 1 94 ? 7.476 3.158 1.375 1.00 83.56 94 ASP A CA 1
ATOM 751 C C . ASP A 1 94 ? 6.635 2.085 2.079 1.00 83.56 94 ASP A C 1
ATOM 753 O O . ASP A 1 94 ? 5.413 2.022 1.893 1.00 83.56 94 ASP A O 1
ATOM 757 N N . SER A 1 95 ? 7.282 1.239 2.885 1.00 74.19 95 SER A N 1
ATOM 758 C CA . SER A 1 95 ? 6.619 0.188 3.667 1.00 74.19 95 SER A CA 1
ATOM 759 C C . SER A 1 95 ? 5.580 0.763 4.634 1.00 74.19 95 SER A C 1
ATOM 761 O O . SER A 1 95 ? 4.562 0.127 4.915 1.00 74.19 95 SER A O 1
ATOM 763 N N . LYS A 1 96 ? 5.784 2.008 5.074 1.00 79.75 96 LYS A N 1
ATOM 764 C CA . LYS A 1 96 ? 4.921 2.725 6.015 1.00 79.75 96 LYS A CA 1
ATOM 765 C C . LYS A 1 96 ? 3.526 2.990 5.451 1.00 79.75 96 LYS A C 1
ATOM 767 O O . LYS A 1 96 ? 2.540 2.872 6.176 1.00 79.75 96 LYS A O 1
ATOM 772 N N . GLU A 1 97 ? 3.438 3.270 4.154 1.00 84.56 97 GLU A N 1
ATOM 773 C CA . GLU A 1 97 ? 2.176 3.522 3.445 1.00 84.56 97 GLU A CA 1
ATOM 774 C C . GLU A 1 97 ? 1.293 2.274 3.367 1.00 84.56 97 GLU A C 1
ATOM 776 O O . GLU A 1 97 ? 0.066 2.362 3.442 1.00 84.56 97 GLU A O 1
ATOM 781 N N . GLY A 1 98 ? 1.907 1.091 3.252 1.00 84.69 98 GLY A N 1
ATOM 782 C CA . GLY A 1 98 ? 1.180 -0.177 3.277 1.00 84.69 98 GLY A CA 1
ATOM 783 C C . GLY A 1 98 ? 0.433 -0.360 4.598 1.00 84.69 98 GLY A C 1
ATOM 784 O O . GLY A 1 98 ? -0.766 -0.643 4.600 1.00 84.69 98 GLY A O 1
ATOM 785 N N . LEU A 1 99 ? 1.114 -0.113 5.721 1.00 82.44 99 LEU A N 1
ATOM 786 C CA . LEU A 1 99 ? 0.506 -0.226 7.045 1.00 82.44 99 LEU A CA 1
ATOM 787 C C . LEU A 1 99 ? -0.559 0.858 7.285 1.00 82.44 99 LEU A C 1
ATOM 789 O O . LEU A 1 99 ? -1.649 0.534 7.754 1.00 82.44 99 LEU A O 1
ATOM 793 N N . ILE A 1 100 ? -0.322 2.112 6.879 1.00 85.56 100 ILE A N 1
ATOM 794 C CA . ILE A 1 100 ? -1.341 3.180 6.951 1.00 85.56 100 ILE A CA 1
ATOM 795 C C . ILE A 1 100 ? -2.608 2.781 6.190 1.00 85.56 100 ILE A C 1
ATOM 797 O O . ILE A 1 100 ? -3.720 2.946 6.698 1.00 85.56 100 ILE A O 1
ATOM 801 N N . ARG A 1 101 ? -2.458 2.220 4.985 1.00 87.94 101 ARG A N 1
ATOM 802 C CA . ARG A 1 101 ? -3.587 1.755 4.174 1.00 87.94 101 ARG A CA 1
ATOM 803 C C . ARG A 1 101 ? -4.382 0.663 4.887 1.00 87.94 101 ARG A C 1
ATOM 805 O O . ARG A 1 101 ? -5.610 0.739 4.916 1.00 87.94 101 ARG A O 1
ATOM 812 N N . VAL A 1 102 ? -3.703 -0.323 5.474 1.00 87.75 102 VAL A N 1
ATOM 813 C CA . VAL A 1 102 ? -4.350 -1.408 6.229 1.00 87.75 102 VAL A CA 1
ATOM 814 C C . VAL A 1 102 ? -5.083 -0.861 7.452 1.00 87.75 102 VAL A C 1
ATOM 816 O O . VAL A 1 102 ? -6.243 -1.208 7.665 1.00 87.75 102 VAL A O 1
ATOM 819 N N . ILE A 1 103 ? -4.463 0.040 8.218 1.00 86.94 103 ILE A N 1
ATOM 820 C CA . ILE A 1 103 ? -5.090 0.653 9.397 1.00 86.94 103 ILE A CA 1
ATOM 821 C C . ILE A 1 103 ? -6.348 1.423 8.995 1.00 86.94 103 ILE A C 1
ATOM 823 O O . ILE A 1 103 ? -7.413 1.183 9.562 1.00 86.94 103 ILE A O 1
ATOM 827 N N . ARG A 1 104 ? -6.269 2.280 7.969 1.00 87.06 104 ARG A N 1
ATOM 828 C CA . ARG A 1 104 ? -7.439 3.003 7.446 1.00 87.06 104 ARG A CA 1
ATOM 829 C C . ARG A 1 104 ? -8.541 2.045 6.995 1.00 87.06 104 ARG A C 1
ATOM 831 O O . ARG A 1 104 ? -9.703 2.264 7.323 1.00 87.06 104 ARG A O 1
ATOM 838 N N . MET A 1 105 ? -8.192 0.963 6.298 1.00 89.50 105 MET A N 1
ATOM 839 C CA . MET A 1 105 ? -9.158 -0.058 5.885 1.00 89.50 105 MET A CA 1
ATOM 840 C C . MET A 1 105 ? -9.869 -0.681 7.093 1.00 89.50 105 MET A C 1
ATOM 842 O O . MET A 1 105 ? -11.094 -0.769 7.105 1.00 89.50 105 MET A O 1
ATOM 846 N N . VAL A 1 106 ? -9.124 -1.060 8.135 1.00 89.62 106 VAL A N 1
ATOM 847 C CA . VAL A 1 106 ? -9.697 -1.627 9.364 1.00 89.62 106 VAL A CA 1
ATOM 848 C C . VAL A 1 106 ? -10.583 -0.612 10.088 1.00 89.62 106 VAL A C 1
ATOM 850 O O . VAL A 1 106 ? -11.658 -0.988 10.553 1.00 89.62 106 VAL A O 1
ATOM 853 N N . LEU A 1 107 ? -10.192 0.665 10.147 1.00 88.44 107 LEU A N 1
ATOM 854 C CA . LEU A 1 107 ? -11.015 1.723 10.741 1.00 88.44 107 LEU A CA 1
ATOM 855 C C . LEU A 1 107 ? -12.347 1.877 9.999 1.00 88.44 107 LEU A C 1
ATOM 857 O O . LEU A 1 107 ? -13.396 1.827 10.636 1.00 88.44 107 LEU A O 1
ATOM 861 N N . HIS A 1 108 ? -12.331 1.958 8.666 1.00 88.94 108 HIS A N 1
ATOM 862 C CA . HIS A 1 108 ? -13.562 2.025 7.870 1.00 88.94 108 HIS A CA 1
ATOM 863 C C . HIS A 1 108 ? -14.451 0.782 8.037 1.00 88.94 108 HIS A C 1
ATOM 865 O O . HIS A 1 108 ? -15.673 0.902 8.029 1.00 88.94 108 HIS A O 1
ATOM 871 N N . MET A 1 109 ? -13.860 -0.402 8.226 1.00 90.88 109 MET A N 1
ATOM 872 C CA . MET A 1 109 ? -14.608 -1.648 8.443 1.00 90.88 109 MET A CA 1
ATOM 873 C C . MET A 1 109 ? -15.197 -1.757 9.858 1.00 90.88 109 MET A C 1
ATOM 875 O O . MET A 1 109 ? -16.261 -2.343 10.041 1.00 90.88 109 MET A O 1
ATOM 879 N N . ARG A 1 110 ? -14.510 -1.226 10.877 1.00 89.94 110 ARG A N 1
ATOM 880 C CA . ARG A 1 110 ? -14.920 -1.324 12.291 1.00 89.94 110 ARG A CA 1
ATOM 881 C C . ARG A 1 110 ? -15.829 -0.181 12.734 1.00 89.94 110 ARG A C 1
ATOM 883 O O . ARG A 1 110 ? -16.687 -0.394 13.586 1.00 89.94 110 ARG A O 1
ATOM 890 N N . TYR A 1 111 ? -15.659 1.006 12.160 1.00 90.19 111 TYR A N 1
ATOM 891 C CA . TYR A 1 111 ? -16.400 2.214 12.506 1.00 90.19 111 TYR A CA 1
ATOM 892 C C . TYR A 1 111 ? -17.233 2.652 11.305 1.00 90.19 111 TYR A C 1
ATOM 894 O O . TYR A 1 111 ? -16.816 3.487 10.509 1.00 90.19 111 TYR A O 1
ATOM 902 N N . LEU A 1 112 ? -18.450 2.116 11.183 1.00 88.25 112 LEU A N 1
ATOM 903 C CA . LEU A 1 112 ? -19.320 2.350 10.021 1.00 88.25 112 LEU A CA 1
ATOM 904 C C . LEU A 1 112 ? -19.599 3.843 9.749 1.00 88.25 112 LEU A C 1
ATOM 906 O O . LEU A 1 112 ? -19.778 4.251 8.605 1.00 88.25 112 LEU A O 1
ATOM 910 N N . ARG A 1 113 ? -19.603 4.673 10.801 1.00 88.62 113 ARG A N 1
ATOM 911 C CA . ARG A 1 113 ? -19.799 6.129 10.699 1.00 88.62 113 ARG A CA 1
ATOM 912 C C . ARG A 1 113 ? -18.536 6.897 10.303 1.00 88.62 113 ARG A C 1
ATOM 914 O O . ARG A 1 113 ? -18.652 8.064 9.948 1.00 88.62 113 ARG A O 1
ATOM 921 N N . TYR A 1 114 ? -17.362 6.267 10.308 1.00 87.12 114 TYR A N 1
ATOM 922 C CA . TYR A 1 114 ? -16.079 6.927 10.048 1.00 87.12 114 TYR A CA 1
ATOM 923 C C . TYR A 1 114 ? -16.026 7.587 8.666 1.00 87.12 114 TYR A C 1
ATOM 925 O O . TYR A 1 114 ? -15.521 8.695 8.535 1.00 87.12 114 TYR A O 1
ATOM 933 N N . SER A 1 115 ? -16.647 6.980 7.649 1.00 86.44 115 SER A N 1
ATOM 934 C CA . SER A 1 115 ? -16.732 7.577 6.308 1.00 86.44 115 SER A CA 1
ATOM 935 C C . SER A 1 115 ? -17.556 8.873 6.251 1.00 86.44 115 SER A C 1
ATOM 937 O O . SER A 1 115 ? -17.355 9.663 5.337 1.00 86.44 115 SER A O 1
ATOM 939 N N . GLY A 1 116 ? -18.496 9.080 7.181 1.00 86.75 116 GLY A N 1
ATOM 940 C CA . GLY A 1 116 ? -19.404 10.234 7.181 1.00 86.75 116 GLY A CA 1
ATOM 941 C C . GLY A 1 116 ? -19.076 11.288 8.238 1.00 86.75 116 GLY A C 1
ATOM 942 O O . GLY A 1 116 ? -19.120 12.477 7.948 1.00 86.75 116 GLY A O 1
ATOM 943 N N . THR A 1 117 ? -18.743 10.865 9.459 1.00 84.94 117 THR A N 1
ATOM 944 C CA . THR A 1 117 ? -18.446 11.760 10.594 1.00 84.94 117 THR A CA 1
ATOM 945 C C . THR A 1 117 ? -16.950 11.882 10.885 1.00 84.94 117 THR A C 1
ATOM 947 O O . THR A 1 117 ? -16.561 12.558 11.832 1.00 84.94 117 THR A O 1
ATOM 950 N N . GLY A 1 118 ? -16.094 11.203 10.114 1.00 83.06 118 GLY A N 1
ATOM 951 C CA . GLY A 1 118 ? -14.649 11.206 10.331 1.00 83.06 118 GLY A CA 1
ATOM 952 C C . GLY A 1 118 ? -14.277 10.743 11.742 1.00 83.06 118 GLY A C 1
ATOM 953 O O . GLY A 1 118 ? -14.872 9.807 12.285 1.00 83.06 118 GLY A O 1
ATOM 954 N N . TYR A 1 119 ? -13.314 11.436 12.349 1.00 78.81 119 TYR A N 1
ATOM 955 C CA . TYR A 1 119 ? -12.748 11.115 13.666 1.00 78.81 119 TYR A CA 1
ATOM 956 C C . TYR A 1 119 ? -13.763 11.110 14.806 1.00 78.81 119 TYR A C 1
ATOM 958 O O . TYR A 1 119 ? -13.571 10.393 15.784 1.00 78.81 119 TYR A O 1
ATOM 966 N N . GLU A 1 120 ? -14.887 11.816 14.673 1.00 85.06 120 GLU A N 1
ATOM 967 C CA . GLU A 1 120 ? -15.923 11.809 15.707 1.00 85.06 120 GLU A CA 1
ATOM 968 C C . GLU A 1 120 ? -16.510 10.409 15.935 1.00 85.06 120 GLU A C 1
ATOM 970 O O . GLU A 1 120 ? -16.939 10.080 17.042 1.00 85.06 120 GLU A O 1
ATOM 975 N N . ALA A 1 121 ? -16.465 9.541 14.913 1.00 85.38 121 ALA A N 1
ATOM 976 C CA . ALA A 1 121 ? -16.888 8.145 15.030 1.00 85.38 121 ALA A CA 1
ATOM 977 C C . ALA A 1 121 ? -16.024 7.330 16.008 1.00 85.38 121 ALA A C 1
ATOM 979 O O . ALA A 1 121 ? -16.438 6.251 16.431 1.00 85.38 121 ALA A O 1
ATOM 980 N N . LEU A 1 122 ? -14.830 7.824 16.343 1.00 84.12 122 LEU A N 1
ATOM 981 C CA . LEU A 1 122 ? -13.848 7.141 17.178 1.00 84.12 122 LEU A CA 1
ATOM 982 C C . LEU A 1 122 ? -13.969 7.527 18.659 1.00 84.12 122 LEU A C 1
ATOM 984 O O . LEU A 1 122 ? -13.512 6.778 19.517 1.00 84.12 122 LEU A O 1
ATOM 988 N N . PHE A 1 123 ? -14.617 8.650 18.991 1.00 84.50 123 PHE A N 1
ATOM 989 C CA . PHE A 1 123 ? -14.668 9.163 20.368 1.00 84.50 123 PHE A CA 1
ATOM 990 C C . PHE A 1 123 ? -15.342 8.216 21.358 1.00 84.50 123 PHE A C 1
ATOM 992 O O . PHE A 1 123 ? -14.905 8.095 22.499 1.00 84.50 123 PHE A O 1
ATOM 999 N N . THR A 1 124 ? -16.397 7.520 20.933 1.00 82.81 124 THR A N 1
ATOM 1000 C CA . THR A 1 124 ? -17.137 6.599 21.807 1.00 82.81 124 THR A CA 1
ATOM 1001 C C . THR A 1 124 ? -16.315 5.376 22.197 1.00 82.81 124 THR A C 1
ATOM 1003 O O . THR A 1 124 ? -16.569 4.758 23.228 1.00 82.81 124 THR A O 1
ATOM 1006 N N . ARG A 1 125 ? -15.356 4.992 21.349 1.00 84.44 125 ARG A N 1
ATOM 1007 C CA . ARG A 1 125 ? -14.468 3.856 21.571 1.00 84.44 125 ARG A CA 1
ATOM 1008 C C . ARG A 1 125 ? -13.179 4.070 20.771 1.00 84.44 125 ARG A C 1
ATOM 1010 O O . ARG A 1 125 ? -13.123 3.633 19.625 1.00 84.44 125 ARG A O 1
ATOM 1017 N N . PRO A 1 126 ? -12.165 4.727 21.352 1.00 84.12 126 PRO A N 1
ATOM 1018 C CA . PRO A 1 126 ? -10.908 4.988 20.661 1.00 84.12 126 PRO A CA 1
ATOM 1019 C C . PRO A 1 126 ? -10.229 3.691 20.185 1.00 84.12 126 PRO A C 1
ATOM 1021 O O . PRO A 1 126 ? -10.221 2.703 20.932 1.00 84.12 126 PRO A O 1
ATOM 1024 N N . PRO A 1 127 ? -9.649 3.651 18.969 1.00 84.38 127 PRO A N 1
ATOM 1025 C CA . PRO A 1 127 ? -8.903 2.492 18.501 1.00 84.38 127 PRO A CA 1
ATOM 1026 C C . PRO A 1 127 ? -7.620 2.318 19.312 1.00 84.38 127 PRO A C 1
ATOM 1028 O O . PRO A 1 127 ? -6.896 3.285 19.557 1.00 84.38 127 PRO A O 1
ATOM 1031 N N . VAL A 1 128 ? -7.310 1.068 19.652 1.00 83.81 128 VAL A N 1
ATOM 1032 C CA . VAL A 1 128 ? -5.996 0.681 20.170 1.00 83.81 128 VAL A CA 1
ATOM 1033 C C . VAL A 1 128 ? -5.292 -0.128 19.094 1.00 83.81 128 VAL A C 1
ATOM 1035 O O . VAL A 1 128 ? -5.828 -1.133 18.622 1.00 83.81 128 VAL A O 1
ATOM 1038 N N . ILE A 1 129 ? -4.116 0.335 18.679 1.00 79.81 129 ILE A N 1
ATOM 1039 C CA . ILE A 1 129 ? -3.292 -0.334 17.669 1.00 79.81 129 ILE A CA 1
ATOM 1040 C C . ILE A 1 129 ? -2.079 -0.911 18.382 1.00 79.81 129 ILE A C 1
ATOM 1042 O O . ILE A 1 129 ? -1.395 -0.188 19.099 1.00 79.81 129 ILE A O 1
ATOM 1046 N N . TYR A 1 130 ? -1.816 -2.197 18.170 1.00 81.88 130 TYR A N 1
ATOM 1047 C CA . TYR A 1 130 ? -0.605 -2.845 18.653 1.00 81.88 130 TYR A CA 1
ATOM 1048 C C . TYR A 1 130 ? 0.406 -2.926 17.518 1.00 81.88 130 TYR A C 1
ATOM 1050 O O . TYR A 1 130 ? 0.084 -3.420 16.435 1.00 81.88 130 TYR A O 1
ATOM 1058 N N . TYR A 1 131 ? 1.614 -2.428 17.757 1.00 78.06 131 TYR A N 1
ATOM 1059 C CA . TYR A 1 131 ? 2.708 -2.468 16.793 1.00 78.06 131 TYR A CA 1
ATOM 1060 C C . TYR A 1 131 ? 3.962 -3.008 17.471 1.00 78.06 131 TYR A C 1
ATOM 1062 O O . TYR A 1 131 ? 4.324 -2.560 18.557 1.00 78.06 131 TYR A O 1
ATOM 1070 N N . CYS A 1 132 ? 4.610 -3.965 16.812 1.00 75.38 132 CYS A N 1
ATOM 1071 C CA . CYS A 1 132 ? 5.879 -4.530 17.239 1.00 75.38 132 CYS A CA 1
ATOM 1072 C C . CYS A 1 132 ? 6.921 -4.189 16.175 1.00 75.38 132 CYS A C 1
ATOM 1074 O O . CYS A 1 132 ? 6.707 -4.463 14.993 1.00 75.38 132 CYS A O 1
ATOM 1076 N N . ASP A 1 133 ? 8.020 -3.574 16.602 1.00 73.94 133 ASP A N 1
ATOM 1077 C CA . ASP A 1 133 ? 9.154 -3.263 15.742 1.00 73.94 133 ASP A CA 1
ATOM 1078 C C . ASP A 1 133 ? 10.358 -4.091 16.201 1.00 73.94 133 ASP A C 1
ATOM 1080 O O . ASP A 1 133 ? 10.881 -3.825 17.288 1.00 73.94 133 ASP A O 1
ATOM 1084 N N . PRO A 1 134 ? 10.795 -5.094 15.423 1.00 67.00 134 PRO A N 1
ATOM 1085 C CA . PRO A 1 134 ? 11.899 -5.960 15.820 1.00 67.00 134 PRO A CA 1
ATOM 1086 C C . PRO A 1 134 ? 13.226 -5.203 15.926 1.00 67.00 134 PRO A C 1
ATOM 1088 O O . PRO A 1 134 ? 14.086 -5.600 16.710 1.00 67.00 134 PRO A O 1
ATOM 1091 N N . ASP A 1 135 ? 13.375 -4.096 15.194 1.00 68.56 135 ASP A N 1
ATOM 1092 C CA . ASP A 1 135 ? 14.605 -3.320 15.202 1.00 68.56 135 ASP A CA 1
ATOM 1093 C C . ASP A 1 135 ? 14.561 -2.186 16.225 1.00 68.56 135 ASP A C 1
ATOM 1095 O O . ASP A 1 135 ? 15.609 -1.633 16.507 1.00 68.56 135 ASP A O 1
ATOM 1099 N N . ALA A 1 136 ? 13.409 -1.825 16.812 1.00 64.81 136 ALA A N 1
ATOM 1100 C CA . ALA A 1 136 ? 13.207 -0.795 17.855 1.00 64.81 136 ALA A CA 1
ATOM 1101 C C . ALA A 1 136 ? 13.800 0.617 17.593 1.00 64.81 136 ALA A C 1
ATOM 1103 O O . ALA A 1 136 ? 13.598 1.552 18.375 1.00 64.81 136 ALA A O 1
ATOM 1104 N N . HIS A 1 137 ? 14.498 0.830 16.481 1.00 61.44 137 HIS A N 1
ATOM 1105 C CA . HIS A 1 137 ? 15.122 2.093 16.124 1.00 61.44 137 HIS A CA 1
ATOM 1106 C C . HIS A 1 137 ? 14.115 2.890 15.288 1.00 61.44 137 HIS A C 1
ATOM 1108 O O . HIS A 1 137 ? 13.890 2.589 14.122 1.00 61.44 137 HIS A O 1
ATOM 1114 N N . ASN A 1 138 ? 13.554 3.958 15.870 1.00 66.81 138 ASN A N 1
ATOM 1115 C CA . ASN A 1 138 ? 12.604 4.919 15.267 1.00 66.81 138 ASN A CA 1
ATOM 1116 C C . ASN A 1 138 ? 11.103 4.656 15.459 1.00 66.81 138 ASN A C 1
ATOM 1118 O O . ASN A 1 138 ? 10.294 5.348 14.836 1.00 66.81 138 ASN A O 1
ATOM 1122 N N . VAL A 1 139 ? 10.712 3.785 16.385 1.00 67.19 139 VAL A N 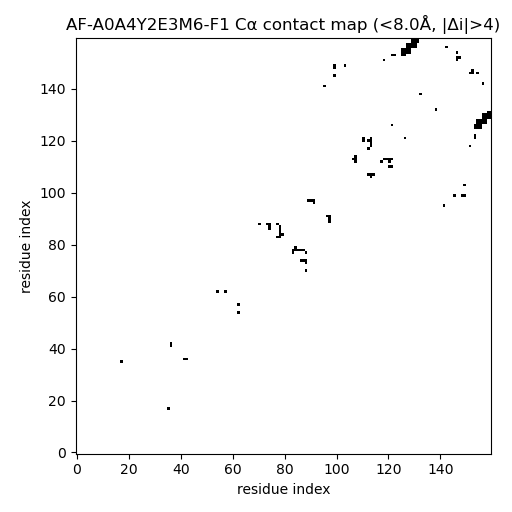1
ATOM 1123 C CA . VAL A 1 139 ? 9.294 3.505 16.655 1.00 67.19 139 VAL A CA 1
ATOM 1124 C C . VAL A 1 139 ? 8.493 4.776 16.980 1.00 67.19 139 VAL A C 1
ATOM 1126 O O . VAL A 1 139 ? 7.438 5.012 16.399 1.00 67.19 139 VAL A O 1
ATOM 1129 N N . GLY A 1 140 ? 9.032 5.676 17.810 1.00 69.62 140 GLY A N 1
ATOM 1130 C CA . GLY A 1 140 ? 8.370 6.949 18.132 1.00 69.62 140 GLY A CA 1
ATOM 1131 C C . GLY A 1 140 ? 8.176 7.881 16.925 1.00 69.62 140 GLY A C 1
ATOM 1132 O O . GLY A 1 140 ? 7.122 8.499 16.784 1.00 69.62 140 GLY A O 1
ATOM 1133 N N . LYS A 1 141 ? 9.154 7.948 16.009 1.00 74.69 141 LYS A N 1
ATOM 1134 C CA . LYS A 1 141 ? 9.022 8.722 14.758 1.00 74.69 141 LYS A CA 1
ATOM 1135 C C . LYS A 1 141 ? 7.998 8.085 13.828 1.00 74.69 141 LYS A C 1
ATOM 1137 O O . LYS A 1 141 ? 7.243 8.800 13.176 1.00 74.69 141 LYS A O 1
ATOM 1142 N N . TYR A 1 142 ? 7.975 6.755 13.779 1.00 74.12 142 TYR A N 1
ATOM 1143 C CA . TYR A 1 142 ? 7.008 6.013 12.992 1.00 74.12 142 TYR A CA 1
ATOM 1144 C C . TYR A 1 142 ? 5.582 6.264 13.481 1.00 74.12 142 TYR A C 1
ATOM 1146 O O . TYR A 1 142 ? 4.728 6.618 12.677 1.00 74.12 142 TYR A O 1
ATOM 1154 N N . LEU A 1 143 ? 5.349 6.200 14.794 1.00 73.25 143 LEU A N 1
ATOM 1155 C CA . LEU A 1 143 ? 4.055 6.521 15.391 1.00 73.25 143 LEU A CA 1
ATOM 1156 C C . LEU A 1 143 ? 3.644 7.969 15.165 1.00 73.25 143 LEU A C 1
ATOM 1158 O O . LEU A 1 143 ? 2.513 8.221 14.768 1.00 73.25 143 LEU A O 1
ATOM 1162 N N . SER A 1 144 ? 4.558 8.918 15.374 1.00 76.00 144 SER A N 1
ATOM 1163 C CA . SER A 1 144 ? 4.279 10.332 15.117 1.00 76.00 144 SER A CA 1
ATOM 1164 C C . SER A 1 144 ? 3.857 10.553 13.663 1.00 76.00 144 SER A C 1
ATOM 1166 O O . SER A 1 144 ? 2.852 11.214 13.401 1.00 76.00 144 SER A O 1
ATOM 1168 N N . TYR A 1 145 ? 4.566 9.928 12.720 1.00 80.69 145 TYR A N 1
ATOM 1169 C CA . TYR A 1 145 ? 4.193 9.950 11.314 1.00 80.69 145 TYR A CA 1
ATOM 1170 C C . TYR A 1 145 ? 2.824 9.298 11.084 1.00 80.69 145 TYR A C 1
ATOM 1172 O O . TYR A 1 145 ? 1.972 9.887 10.429 1.00 80.69 145 TYR A O 1
ATOM 1180 N N . LEU A 1 146 ? 2.564 8.133 11.667 1.00 76.94 146 LEU A N 1
ATOM 1181 C CA . LEU A 1 146 ? 1.322 7.390 11.484 1.00 76.94 146 LEU A CA 1
ATOM 1182 C C . LEU A 1 146 ? 0.103 8.156 12.028 1.00 76.94 146 LEU A C 1
ATOM 1184 O O . LEU A 1 146 ? -0.882 8.310 11.309 1.00 76.94 146 LEU A O 1
ATOM 1188 N N . CYS A 1 147 ? 0.201 8.740 13.224 1.00 76.19 147 CYS A N 1
ATOM 1189 C CA . CYS A 1 147 ? -0.829 9.618 13.785 1.00 76.19 147 CYS A CA 1
ATOM 1190 C C . CYS A 1 147 ? -1.027 10.881 12.931 1.00 76.19 147 CYS A C 1
ATOM 1192 O O . CYS A 1 147 ? -2.162 11.303 12.721 1.00 76.19 147 CYS A O 1
ATOM 1194 N N . SER A 1 148 ? 0.053 11.450 12.374 1.00 80.50 148 SER A N 1
ATOM 1195 C CA . SER A 1 148 ? -0.041 12.605 11.468 1.00 80.50 148 SER A CA 1
ATOM 1196 C C . SER A 1 148 ? -0.746 12.259 10.151 1.00 80.50 148 SER A C 1
ATOM 1198 O O . SER A 1 148 ? -1.580 13.022 9.676 1.00 80.50 148 SER A O 1
ATOM 1200 N N . GLN A 1 149 ? -0.471 11.081 9.582 1.00 78.56 149 GLN A N 1
ATOM 1201 C CA . GLN A 1 149 ? -1.078 10.628 8.330 1.00 78.56 149 GLN A CA 1
ATOM 1202 C C . GLN A 1 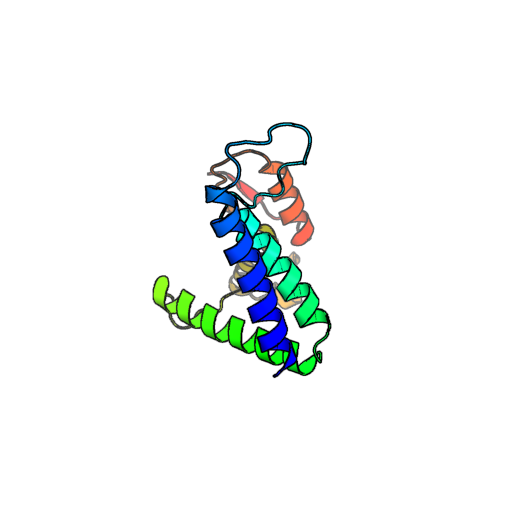149 ? -2.535 10.236 8.518 1.00 78.56 149 GLN A C 1
ATOM 1204 O O . GLN A 1 149 ? -3.352 10.428 7.621 1.00 78.56 149 GLN A O 1
ATOM 1209 N N . ILE A 1 150 ? -2.886 9.691 9.678 1.00 72.19 150 ILE A N 1
ATOM 1210 C CA . ILE A 1 150 ? -4.276 9.401 10.007 1.00 72.19 150 ILE A CA 1
ATOM 1211 C C . ILE A 1 150 ? -4.960 10.664 10.546 1.00 72.19 150 ILE A C 1
ATOM 1213 O O . ILE A 1 150 ? -6.130 10.588 10.825 1.00 72.19 150 ILE A O 1
ATOM 1217 N N . ASN A 1 151 ? -4.298 11.831 10.615 1.00 63.06 151 ASN A N 1
ATOM 1218 C CA . ASN A 1 151 ? -4.837 13.106 11.119 1.00 63.06 151 ASN A CA 1
ATOM 1219 C C . ASN A 1 151 ? -5.596 12.958 12.451 1.00 63.06 151 ASN A C 1
ATOM 1221 O O . ASN A 1 151 ? -6.622 13.599 12.680 1.00 63.06 151 ASN A O 1
ATOM 1225 N N . ASP A 1 152 ? -5.098 12.060 13.299 1.00 57.44 152 ASP A N 1
ATOM 1226 C CA . ASP A 1 152 ? -5.833 11.535 14.435 1.00 57.44 152 ASP A CA 1
ATOM 1227 C C . ASP A 1 152 ? -4.986 11.675 15.694 1.00 57.44 152 ASP A C 1
ATOM 1229 O O . ASP A 1 152 ? -4.009 10.955 15.910 1.00 57.44 152 ASP A O 1
ATOM 1233 N N . HIS A 1 153 ? -5.363 12.630 16.539 1.00 56.00 153 HIS A N 1
ATOM 1234 C CA . HIS A 1 153 ? -4.776 12.792 17.867 1.00 56.00 153 HIS A CA 1
ATOM 1235 C C . HIS A 1 153 ? -5.350 11.782 18.883 1.00 56.00 153 HIS A C 1
ATOM 1237 O O . HIS A 1 153 ? -4.948 11.803 20.043 1.00 56.00 153 HIS A O 1
ATOM 1243 N N . ILE A 1 154 ? -6.290 10.916 18.473 1.00 52.97 154 ILE A N 1
ATOM 1244 C CA . ILE A 1 154 ? -7.073 10.035 19.360 1.00 52.97 154 ILE A CA 1
ATOM 1245 C C . ILE A 1 154 ? -6.586 8.575 19.291 1.00 52.97 154 ILE A C 1
ATOM 1247 O O . ILE A 1 154 ? -6.985 7.742 20.108 1.00 52.97 154 ILE A O 1
ATOM 1251 N N . LEU A 1 155 ? -5.697 8.244 18.348 1.00 59.16 155 LEU A N 1
ATOM 1252 C CA . LEU A 1 155 ? -5.112 6.909 18.245 1.00 59.16 155 LEU A CA 1
ATOM 1253 C C . LEU A 1 155 ? -4.176 6.638 19.420 1.00 59.16 155 LEU A C 1
ATOM 1255 O O . LEU A 1 155 ? -3.113 7.245 19.547 1.00 59.16 155 LEU A O 1
ATOM 1259 N N . ASN A 1 156 ? -4.558 5.670 20.250 1.00 56.00 156 ASN A N 1
ATOM 1260 C CA . ASN A 1 156 ? -3.714 5.183 21.326 1.00 56.00 156 ASN A CA 1
ATOM 1261 C C . ASN A 1 156 ? -2.944 3.965 20.803 1.00 56.00 156 ASN A C 1
ATOM 1263 O O . ASN A 1 156 ? -3.469 2.851 20.750 1.00 56.00 156 ASN A O 1
ATOM 1267 N N . VAL A 1 157 ? -1.722 4.188 20.321 1.00 58.22 157 VAL A N 1
ATOM 1268 C CA . VAL A 1 157 ? -0.868 3.099 19.833 1.00 58.22 157 VAL A CA 1
ATOM 1269 C C . VAL A 1 157 ? -0.084 2.535 21.013 1.00 58.22 157 VAL A C 1
ATOM 1271 O O . VAL A 1 157 ? 0.679 3.254 21.655 1.00 58.22 157 VAL A O 1
ATOM 1274 N N . GLN A 1 158 ? -0.304 1.258 21.320 1.00 55.72 158 GLN A N 1
ATOM 1275 C CA . GLN A 1 158 ? 0.341 0.552 22.423 1.00 55.72 158 GLN A CA 1
ATOM 1276 C C . GLN A 1 158 ? 1.413 -0.405 21.894 1.00 55.72 158 GLN A C 1
ATOM 1278 O O . GLN A 1 158 ? 1.252 -1.024 20.841 1.00 55.72 158 GLN A O 1
ATOM 1283 N N . PHE A 1 159 ? 2.509 -0.530 22.640 1.00 53.28 159 PHE A N 1
ATOM 1284 C CA . PHE A 1 159 ? 3.593 -1.461 22.330 1.00 53.28 159 PHE A CA 1
ATOM 1285 C C . PHE A 1 159 ? 3.353 -2.824 22.977 1.00 53.28 159 PHE A C 1
ATOM 1287 O O . PHE A 1 159 ? 2.853 -2.889 24.102 1.00 53.28 159 PHE A O 1
ATOM 1294 N N . LEU A 1 160 ? 3.714 -3.880 22.243 1.00 47.25 160 LEU A N 1
ATOM 1295 C CA . LEU A 1 160 ? 3.844 -5.256 22.728 1.00 47.25 160 LEU A CA 1
ATOM 1296 C C . LEU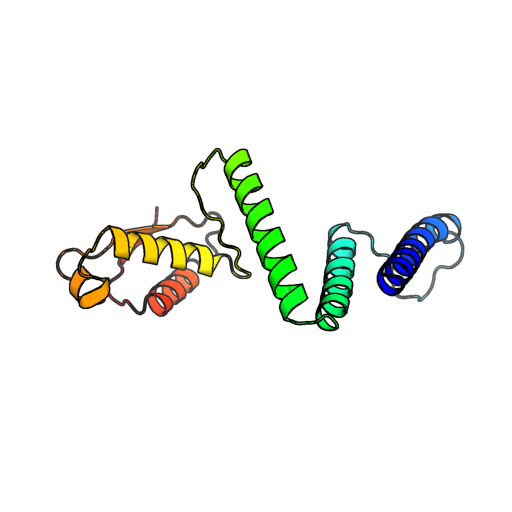 A 1 160 ? 5.322 -5.625 22.822 1.00 47.25 160 LEU A C 1
ATOM 1298 O O . LEU A 1 160 ? 6.056 -5.278 21.867 1.00 47.25 160 LEU A O 1
#

Mean predicted aligned error: 13.25 Å